Protein AF-A0AAV4AKJ4-F1 (afdb_monomer_lite)

Secondary structure (DSSP, 8-state):
-PPP-TTEEEEEEEEEPP-SSSSS-EEEEEEEESS-TT---EEEEES-------SSSS------TTTTT--S----GGG---GGGGTT--------SHHHHHHHHHHTTTS--

Sequence (113 aa):
MVYPQFQRQAVLVKPLPKLSGKFGVRWEVTTQDALDLQDPGRTETFDAVIVANGKFSVPSIPTLPGMDTFQGQVMHSHDYRHPEKFSNQVLVLLGANMSGQDIAIGLSAVAKK

Organism: NCBI:txid259542

Radius of gyration: 22.33 Å; chains: 1; bounding box: 42×27×60 Å

Structure (mmCIF, N/CA/C/O backbone):
data_AF-A0AAV4AKJ4-F1
#
_entry.id   AF-A0AAV4AKJ4-F1
#
loop_
_atom_site.group_PDB
_atom_site.id
_atom_site.type_symbol
_atom_site.label_atom_id
_atom_site.label_alt_id
_atom_site.label_comp_id
_atom_site.label_asym_id
_atom_site.label_entity_id
_atom_site.label_seq_id
_atom_site.pdbx_PDB_ins_code
_atom_site.Cartn_x
_atom_site.Cartn_y
_atom_site.Cartn_z
_atom_site.occupancy
_atom_site.B_iso_or_equiv
_atom_site.auth_seq_id
_atom_site.auth_comp_id
_atom_site.auth_asym_id
_atom_site.auth_atom_id
_atom_site.pdbx_PDB_model_num
ATOM 1 N N . MET A 1 1 ? 0.582 -9.290 -31.172 1.00 45.22 1 MET A N 1
ATOM 2 C CA . MET A 1 1 ? -0.116 -10.003 -30.082 1.00 45.22 1 MET A CA 1
ATOM 3 C C . MET A 1 1 ? 0.716 -9.786 -28.826 1.00 45.22 1 MET A C 1
ATOM 5 O O . MET A 1 1 ? 1.826 -10.295 -28.775 1.00 45.22 1 MET A O 1
ATOM 9 N N . VAL A 1 2 ? 0.265 -8.940 -27.898 1.00 68.81 2 VAL A N 1
ATOM 10 C CA . VAL A 1 2 ? 0.966 -8.688 -26.626 1.00 68.81 2 VAL A CA 1
ATOM 11 C C . VAL A 1 2 ? 0.238 -9.495 -25.560 1.00 68.81 2 VAL A C 1
ATOM 13 O O . VAL A 1 2 ? -0.959 -9.301 -25.373 1.00 68.81 2 VAL A O 1
ATOM 16 N N . TYR A 1 3 ? 0.934 -10.430 -24.918 1.00 83.25 3 TYR A N 1
ATOM 17 C CA . TYR A 1 3 ? 0.371 -11.247 -23.845 1.00 83.25 3 TYR A CA 1
ATOM 18 C C . TYR A 1 3 ? 0.776 -10.682 -22.481 1.00 83.25 3 TYR A C 1
ATOM 20 O O . TYR A 1 3 ? 1.921 -10.244 -22.336 1.00 83.25 3 TYR A O 1
ATOM 28 N N . PRO A 1 4 ? -0.116 -10.711 -21.473 1.00 90.00 4 PRO A N 1
ATOM 29 C CA . PRO A 1 4 ? 0.253 -10.354 -20.111 1.00 90.00 4 PRO A CA 1
ATOM 30 C C . PRO A 1 4 ? 1.386 -11.261 -19.619 1.00 90.00 4 PRO A C 1
ATOM 32 O O . PRO A 1 4 ? 1.347 -12.480 -19.783 1.00 90.00 4 PRO A O 1
ATOM 35 N N . GLN A 1 5 ? 2.403 -10.648 -19.022 1.00 91.62 5 GLN A N 1
ATOM 36 C CA . GLN A 1 5 ? 3.515 -11.338 -18.377 1.00 91.62 5 GLN A CA 1
ATOM 37 C C . GLN A 1 5 ? 3.262 -11.298 -16.867 1.00 91.62 5 GLN A C 1
ATOM 39 O O . GLN A 1 5 ? 3.526 -10.286 -16.221 1.00 91.62 5 GLN A O 1
ATOM 44 N N . PHE A 1 6 ? 2.682 -12.364 -16.316 1.00 93.69 6 PHE A N 1
ATOM 45 C CA . PHE A 1 6 ? 2.461 -12.472 -14.871 1.00 93.69 6 PHE A CA 1
ATOM 46 C C . PHE A 1 6 ? 3.781 -12.670 -14.120 1.00 93.69 6 PHE A C 1
ATOM 48 O O . PHE A 1 6 ? 4.774 -13.078 -14.717 1.00 93.69 6 PHE A O 1
ATOM 55 N N . GLN A 1 7 ? 3.776 -12.369 -12.815 1.00 93.44 7 GLN A N 1
ATOM 56 C CA . GLN A 1 7 ? 4.957 -12.456 -11.939 1.00 93.44 7 GLN A CA 1
ATOM 57 C C . GLN A 1 7 ? 6.147 -11.624 -12.441 1.00 93.44 7 GLN A C 1
ATOM 59 O O . GLN A 1 7 ? 7.296 -11.907 -12.136 1.00 93.44 7 GLN A O 1
ATOM 64 N N . ARG A 1 8 ? 5.871 -10.566 -13.209 1.00 94.00 8 ARG A N 1
ATOM 65 C CA . ARG A 1 8 ? 6.872 -9.604 -13.662 1.00 94.00 8 ARG A CA 1
ATOM 66 C C . ARG A 1 8 ? 6.538 -8.228 -13.125 1.00 94.00 8 ARG A C 1
ATOM 68 O O . ARG A 1 8 ? 5.426 -7.736 -13.308 1.00 94.00 8 ARG A O 1
ATOM 75 N N . GLN A 1 9 ? 7.520 -7.596 -12.506 1.00 95.06 9 GLN A N 1
ATOM 76 C CA . GLN A 1 9 ? 7.429 -6.229 -12.025 1.00 95.06 9 GLN A CA 1
ATOM 77 C C . GLN A 1 9 ? 8.270 -5.322 -12.920 1.00 95.06 9 GLN A C 1
ATOM 79 O O . GLN A 1 9 ? 9.439 -5.602 -13.168 1.00 95.06 9 GLN A O 1
ATOM 84 N N . ALA A 1 10 ? 7.686 -4.221 -13.396 1.00 96.12 10 ALA A N 1
ATOM 85 C CA . ALA A 1 10 ? 8.462 -3.137 -13.990 1.00 96.12 10 ALA A CA 1
ATOM 86 C C . ALA A 1 10 ? 9.159 -2.359 -12.866 1.00 96.12 10 ALA A C 1
ATOM 88 O O . ALA A 1 10 ? 8.490 -1.784 -12.007 1.00 96.12 10 ALA A O 1
ATOM 89 N N . VAL A 1 11 ? 10.491 -2.371 -12.865 1.00 95.44 11 VAL A N 1
ATOM 90 C CA . VAL A 1 11 ? 11.321 -1.781 -11.799 1.00 95.44 11 VAL A CA 1
ATOM 91 C C . VAL A 1 11 ? 11.955 -0.459 -12.212 1.00 95.44 11 VAL A C 1
ATOM 93 O O . VAL A 1 11 ? 12.232 0.384 -11.364 1.00 95.44 11 VAL A O 1
ATOM 96 N N . LEU A 1 12 ? 12.134 -0.240 -13.517 1.00 96.31 12 LEU A N 1
ATOM 97 C CA . LEU A 1 12 ? 12.628 1.019 -14.060 1.00 96.31 12 LEU A CA 1
ATOM 98 C C . LEU A 1 12 ? 11.976 1.302 -15.410 1.00 96.31 12 LEU A C 1
ATOM 100 O O . LEU A 1 12 ? 11.887 0.425 -16.267 1.00 96.31 12 LEU A O 1
ATOM 104 N N . VAL A 1 13 ? 11.551 2.547 -15.602 1.00 96.62 13 VAL A N 1
ATOM 105 C CA . VAL A 1 13 ? 11.068 3.067 -16.882 1.00 96.62 13 VAL A CA 1
ATOM 106 C C . VAL A 1 13 ? 11.791 4.381 -17.129 1.00 96.62 13 VAL A C 1
ATOM 108 O O . VAL A 1 13 ? 11.626 5.325 -16.355 1.00 96.62 13 VAL A O 1
ATOM 111 N N . LYS A 1 14 ? 12.606 4.456 -18.183 1.00 95.31 14 LYS A N 1
ATOM 112 C CA . LYS A 1 14 ? 13.373 5.665 -18.513 1.00 95.31 14 LYS A CA 1
ATOM 113 C C . LYS A 1 14 ? 13.230 6.037 -19.993 1.00 95.31 14 LYS A C 1
ATOM 115 O O . LYS A 1 14 ? 13.205 5.146 -20.846 1.00 95.31 14 LYS A O 1
ATOM 120 N N . PRO A 1 15 ? 13.132 7.333 -20.329 1.00 93.31 15 PRO A N 1
ATOM 121 C CA . PRO A 1 15 ? 13.112 7.762 -21.718 1.00 93.31 15 PRO A CA 1
ATOM 122 C C . PRO A 1 15 ? 14.504 7.592 -22.338 1.00 93.31 15 PRO A C 1
ATOM 124 O O . PRO A 1 15 ? 15.522 7.899 -21.718 1.00 93.31 15 PRO A O 1
ATOM 127 N N . LEU A 1 16 ? 14.547 7.135 -23.585 1.00 87.94 16 LEU A N 1
ATOM 128 C CA . LEU A 1 16 ? 15.750 7.104 -24.404 1.00 87.94 16 LEU A CA 1
ATOM 129 C C . LEU A 1 16 ? 15.832 8.384 -25.256 1.00 87.94 16 LEU A C 1
ATOM 131 O O . LEU A 1 16 ? 14.834 8.759 -25.887 1.00 87.94 16 LEU A O 1
ATOM 135 N N . PRO A 1 17 ? 17.005 9.048 -25.318 1.00 74.62 17 PRO A N 1
ATOM 136 C CA . PRO A 1 17 ? 17.223 10.184 -26.207 1.00 74.62 17 PRO A CA 1
ATOM 137 C C . PRO A 1 17 ? 17.022 9.797 -27.679 1.00 74.62 17 PRO A C 1
ATOM 139 O O . PRO A 1 17 ? 17.251 8.653 -28.077 1.00 74.62 17 PRO A O 1
ATOM 142 N N . LYS A 1 18 ? 16.600 10.763 -28.502 1.00 68.31 18 LYS A N 1
ATOM 143 C CA . LYS A 1 18 ? 16.271 10.563 -29.922 1.00 68.31 18 LYS A CA 1
ATOM 144 C C . LYS A 1 18 ? 17.391 9.872 -30.712 1.00 68.31 18 LYS A C 1
ATOM 146 O O . LYS A 1 18 ? 18.507 10.372 -30.787 1.00 68.31 18 LYS A O 1
ATOM 151 N N . LEU A 1 19 ? 17.008 8.832 -31.447 1.00 60.44 19 LEU A N 1
ATOM 152 C CA . LEU A 1 19 ? 17.609 8.471 -32.731 1.00 60.44 19 LEU A CA 1
ATOM 153 C C . LEU A 1 19 ? 16.531 8.750 -33.786 1.00 60.44 19 LEU A C 1
ATOM 155 O O . LEU A 1 19 ? 15.362 8.452 -33.553 1.00 60.44 19 LEU A O 1
ATOM 159 N N . SER A 1 20 ? 16.899 9.413 -34.880 1.00 58.91 20 SER A N 1
ATOM 160 C CA . SER A 1 20 ? 16.013 9.904 -35.948 1.00 58.91 20 SER A CA 1
ATOM 161 C C . SER A 1 20 ? 14.833 8.962 -36.260 1.00 58.91 20 SER A C 1
ATOM 163 O O . SER A 1 20 ? 15.038 7.876 -36.799 1.00 58.91 20 SER A O 1
ATOM 165 N N . GLY A 1 21 ? 13.600 9.375 -35.935 1.00 56.91 21 GLY A N 1
ATOM 166 C CA . GLY A 1 21 ? 12.384 8.575 -36.116 1.00 56.91 21 GLY A CA 1
ATOM 167 C C . GLY A 1 21 ? 11.096 9.372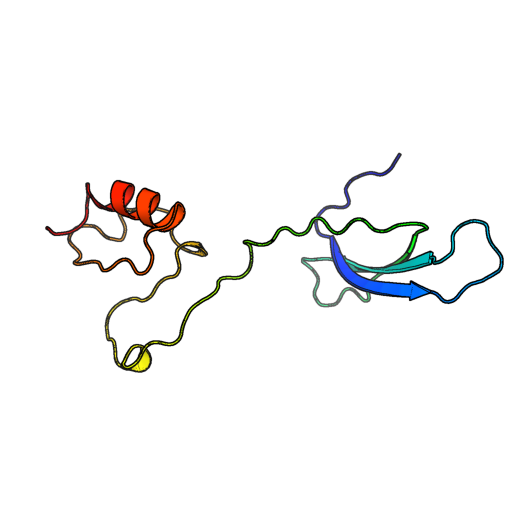 -35.857 1.00 56.91 21 GLY A C 1
ATOM 168 O O . GLY A 1 21 ? 11.127 10.451 -35.269 1.00 56.91 21 GLY A O 1
ATOM 169 N N . LYS A 1 22 ? 9.957 8.847 -36.334 1.00 63.19 22 LYS A N 1
ATOM 170 C CA . LYS A 1 22 ? 8.643 9.528 -36.413 1.00 63.19 22 LYS A CA 1
ATOM 171 C C . LYS A 1 22 ? 7.987 9.822 -35.049 1.00 63.19 22 LYS A C 1
ATOM 173 O O . LYS A 1 22 ? 7.135 10.701 -34.970 1.00 63.19 22 LYS A O 1
ATOM 178 N N . PHE A 1 23 ? 8.392 9.120 -33.989 1.00 61.00 23 PHE A N 1
ATOM 179 C CA . PHE A 1 23 ? 7.930 9.321 -32.611 1.00 61.00 23 PHE A CA 1
ATOM 180 C C . PHE A 1 23 ? 9.055 9.937 -31.768 1.00 61.00 23 PHE A C 1
ATOM 182 O O . PHE A 1 23 ? 10.209 9.526 -31.858 1.00 61.00 23 PHE A O 1
ATOM 189 N N . GLY A 1 24 ? 8.734 10.975 -30.992 1.00 69.06 24 GLY A N 1
ATOM 190 C CA . GLY A 1 24 ? 9.731 11.878 -30.404 1.00 69.06 24 GLY A CA 1
ATOM 191 C C . GLY A 1 24 ? 10.585 11.307 -29.264 1.00 69.06 24 GLY A C 1
ATOM 192 O O . GLY A 1 24 ? 11.608 11.917 -28.958 1.00 69.06 24 GLY A O 1
ATOM 193 N N . VAL A 1 25 ? 10.184 10.185 -28.655 1.00 82.69 25 VAL A N 1
ATOM 194 C CA . VAL A 1 25 ? 10.832 9.528 -27.503 1.00 82.69 25 VAL A CA 1
ATOM 195 C C . VAL A 1 25 ? 10.553 8.022 -27.576 1.00 82.69 25 VAL A C 1
ATOM 197 O O . VAL A 1 25 ? 9.422 7.637 -27.860 1.00 82.69 25 VAL A O 1
ATOM 200 N N . ARG A 1 26 ? 11.560 7.182 -27.304 1.00 90.19 26 ARG A N 1
ATOM 201 C CA . ARG A 1 26 ? 11.377 5.748 -27.001 1.00 90.19 26 ARG A CA 1
ATOM 202 C C . ARG A 1 26 ? 11.611 5.507 -25.516 1.00 90.19 26 ARG A C 1
ATOM 204 O O . ARG A 1 26 ? 12.226 6.337 -24.854 1.00 90.19 26 ARG A O 1
ATOM 211 N N . TRP A 1 27 ? 11.154 4.379 -24.999 1.00 93.50 27 TRP A N 1
ATOM 212 C CA . TRP A 1 27 ? 11.240 4.043 -23.583 1.00 93.50 27 TRP A CA 1
ATOM 213 C C . TRP A 1 27 ? 12.019 2.764 -23.384 1.00 93.50 27 TRP A C 1
ATOM 215 O O . TRP A 1 27 ? 11.779 1.783 -24.077 1.00 93.50 27 TRP A O 1
ATOM 225 N N . GLU A 1 28 ? 12.920 2.774 -22.417 1.00 96.25 28 GLU A N 1
ATOM 226 C CA . GLU A 1 28 ? 13.552 1.574 -21.906 1.00 96.25 28 GLU A CA 1
ATOM 227 C C . GLU A 1 28 ? 12.812 1.142 -20.635 1.00 96.25 28 GLU A C 1
ATOM 229 O O . GLU A 1 28 ? 12.626 1.947 -19.716 1.00 96.25 28 GLU A O 1
ATOM 234 N N . VAL A 1 29 ? 12.361 -0.112 -20.606 1.00 96.69 29 VAL A N 1
ATOM 235 C CA . VAL A 1 29 ? 11.639 -0.708 -19.479 1.00 96.69 29 VAL A CA 1
ATOM 236 C C . VAL A 1 29 ? 12.428 -1.907 -18.976 1.00 96.69 29 VAL A C 1
ATOM 238 O O . VAL A 1 29 ? 12.626 -2.878 -19.707 1.00 96.69 29 VAL A O 1
ATOM 241 N N . THR A 1 30 ? 12.847 -1.847 -17.716 1.00 97.12 30 THR A N 1
ATOM 242 C CA . THR A 1 30 ? 13.464 -2.971 -17.013 1.00 97.12 30 THR A CA 1
ATOM 243 C C . THR A 1 30 ? 12.400 -3.699 -16.205 1.00 97.12 30 THR A C 1
ATOM 245 O O . THR A 1 30 ? 11.676 -3.086 -15.415 1.00 97.12 30 THR A O 1
ATOM 248 N N . THR A 1 31 ? 12.311 -5.013 -16.393 1.00 96.62 31 THR A N 1
ATOM 249 C CA . THR A 1 31 ? 11.427 -5.893 -15.623 1.00 96.62 31 THR A CA 1
ATOM 250 C C . THR A 1 31 ? 12.224 -6.959 -14.890 1.00 96.62 31 THR A C 1
ATOM 252 O O . THR A 1 31 ? 13.193 -7.481 -15.435 1.00 96.62 31 THR A O 1
ATOM 255 N N . GLN A 1 32 ? 11.787 -7.301 -13.686 1.00 97.06 32 GLN A N 1
ATOM 256 C CA . GLN A 1 32 ? 12.316 -8.399 -12.879 1.00 97.06 32 GLN A CA 1
ATOM 257 C C . GLN A 1 32 ? 11.191 -9.377 -12.544 1.00 97.06 32 GLN A C 1
ATOM 259 O O . GLN A 1 32 ? 10.008 -9.022 -12.610 1.00 97.06 32 GLN A O 1
ATOM 264 N N . ASP A 1 33 ? 11.545 -10.622 -12.262 1.00 95.62 33 ASP A N 1
ATOM 265 C CA . ASP A 1 33 ? 10.660 -11.583 -11.625 1.00 95.62 33 ASP A CA 1
ATOM 266 C C . ASP A 1 33 ? 10.239 -11.060 -10.243 1.00 95.62 33 ASP A C 1
ATOM 268 O O . ASP A 1 33 ? 11.053 -10.580 -9.459 1.00 95.62 33 ASP A O 1
ATOM 272 N N . ALA A 1 34 ? 8.939 -11.088 -9.966 1.00 93.12 34 ALA A N 1
ATOM 273 C CA . ALA A 1 34 ? 8.381 -10.570 -8.721 1.00 93.12 34 ALA A CA 1
ATOM 274 C C . ALA A 1 34 ? 8.601 -11.518 -7.527 1.00 93.12 34 ALA A C 1
ATOM 276 O O . ALA A 1 34 ? 8.387 -11.117 -6.384 1.00 93.12 34 ALA A O 1
ATOM 277 N N . LEU A 1 35 ? 8.966 -12.776 -7.785 1.00 94.44 35 LEU A N 1
ATOM 278 C CA . LEU A 1 35 ? 9.183 -13.814 -6.782 1.00 94.44 35 LEU A CA 1
ATOM 279 C C . LEU A 1 35 ? 10.669 -14.136 -6.583 1.00 94.44 35 LEU A C 1
ATOM 281 O O . LEU A 1 35 ? 11.028 -14.663 -5.530 1.00 94.44 35 LEU A O 1
ATOM 285 N N . ASP A 1 36 ? 11.527 -13.800 -7.549 1.00 94.75 36 ASP A N 1
ATOM 286 C CA . ASP A 1 36 ? 12.977 -13.977 -7.458 1.00 94.75 36 ASP A CA 1
ATOM 287 C C . ASP A 1 36 ? 13.709 -12.638 -7.293 1.00 94.75 36 ASP A C 1
ATOM 289 O O . ASP A 1 36 ? 13.975 -11.911 -8.248 1.00 94.75 36 ASP A O 1
ATOM 293 N N . LEU A 1 37 ? 14.100 -12.344 -6.050 1.00 86.75 37 LEU A N 1
ATOM 294 C CA . LEU A 1 37 ? 14.866 -11.142 -5.702 1.00 86.75 37 LEU A CA 1
ATOM 295 C C . LEU A 1 37 ? 16.286 -11.124 -6.293 1.00 86.75 37 LEU A C 1
ATOM 297 O O . LEU A 1 37 ? 16.949 -10.088 -6.228 1.00 86.75 37 LEU A O 1
ATOM 301 N N . GLN A 1 38 ? 16.775 -12.251 -6.818 1.00 93.19 38 GLN A N 1
ATOM 302 C CA . GLN A 1 38 ? 18.081 -12.355 -7.465 1.00 93.19 38 GLN A CA 1
ATOM 303 C C . GLN A 1 38 ? 17.997 -12.258 -8.996 1.00 93.19 38 GLN A C 1
ATOM 305 O O . GLN A 1 38 ? 19.049 -12.282 -9.638 1.00 93.19 38 GLN A O 1
ATOM 310 N N . ASP A 1 39 ? 16.802 -12.110 -9.589 1.00 93.81 39 ASP A N 1
ATOM 311 C CA . ASP A 1 39 ? 16.661 -11.941 -11.039 1.00 93.81 39 ASP A CA 1
ATOM 312 C C . ASP A 1 39 ? 17.439 -10.687 -11.492 1.00 93.81 39 ASP A C 1
ATOM 314 O O . ASP A 1 39 ? 17.095 -9.562 -11.097 1.00 93.81 39 ASP A O 1
ATOM 318 N N . PRO A 1 40 ? 18.470 -10.827 -12.352 1.00 91.75 40 PRO A N 1
ATOM 319 C CA . PRO A 1 40 ? 19.194 -9.676 -12.892 1.00 91.75 40 PRO A CA 1
ATOM 320 C C . PRO A 1 40 ? 18.288 -8.746 -13.714 1.00 91.75 40 PRO A C 1
ATOM 322 O O . PRO A 1 40 ? 18.644 -7.592 -13.957 1.00 91.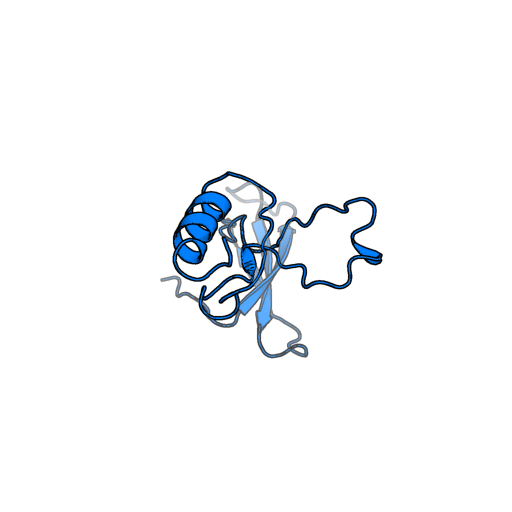75 40 PRO A O 1
ATOM 325 N N . GLY A 1 41 ? 17.104 -9.220 -14.107 1.00 94.62 41 GLY A N 1
ATOM 326 C CA . GLY A 1 41 ? 16.115 -8.477 -14.860 1.00 94.62 41 GLY A CA 1
ATOM 327 C C . GLY A 1 41 ? 16.408 -8.463 -16.356 1.00 94.62 41 GLY A C 1
ATOM 328 O O . GLY A 1 41 ? 17.491 -8.797 -16.834 1.00 94.62 41 GLY A O 1
ATOM 329 N N . ARG A 1 42 ? 15.400 -8.058 -17.123 1.00 95.25 42 ARG A N 1
ATOM 330 C CA . ARG A 1 42 ? 15.483 -7.864 -18.573 1.00 95.25 42 ARG A CA 1
ATOM 331 C C . ARG A 1 42 ? 15.077 -6.452 -18.936 1.00 95.25 42 ARG A C 1
ATOM 333 O O . ARG A 1 42 ? 14.143 -5.905 -18.350 1.00 95.25 42 ARG A O 1
ATOM 340 N N . THR A 1 43 ? 15.744 -5.905 -19.939 1.00 96.38 43 THR A N 1
ATOM 341 C CA . THR A 1 43 ? 15.520 -4.544 -20.409 1.00 96.38 43 THR A CA 1
ATOM 342 C C . THR A 1 43 ? 15.099 -4.563 -21.869 1.00 96.38 43 THR A C 1
ATOM 344 O O . THR A 1 43 ? 15.806 -5.101 -22.720 1.00 96.38 43 THR A O 1
ATOM 347 N N . GLU A 1 44 ? 13.946 -3.968 -22.157 1.00 94.75 44 GLU A N 1
ATOM 348 C CA . GLU A 1 44 ? 13.339 -3.934 -23.488 1.00 94.75 44 GLU A CA 1
ATOM 349 C C . GLU A 1 44 ? 12.987 -2.492 -23.880 1.00 94.75 44 GLU A C 1
ATOM 351 O O . GLU A 1 44 ? 12.774 -1.630 -23.025 1.00 94.75 44 GLU A O 1
ATOM 356 N N . THR A 1 45 ? 12.952 -2.211 -25.187 1.00 93.88 45 THR A N 1
ATOM 357 C CA . THR A 1 45 ? 12.608 -0.882 -25.716 1.00 93.88 45 THR A CA 1
ATOM 358 C C . THR A 1 45 ? 11.194 -0.869 -26.287 1.00 93.88 45 THR A C 1
ATOM 360 O O . THR A 1 45 ? 10.835 -1.750 -27.065 1.00 93.88 45 THR A O 1
ATOM 363 N N . PHE A 1 46 ? 10.428 0.174 -25.970 1.00 91.69 46 PHE A N 1
ATOM 364 C CA . PHE A 1 46 ? 9.056 0.375 -26.430 1.00 91.69 46 PHE A CA 1
ATOM 365 C C . PHE A 1 46 ? 8.866 1.769 -27.033 1.00 91.69 46 PHE A C 1
ATOM 367 O O . PHE A 1 46 ? 9.471 2.746 -26.586 1.00 91.69 46 PHE A O 1
ATOM 374 N N . ASP A 1 47 ? 7.983 1.880 -28.024 1.00 90.44 47 ASP A N 1
ATOM 375 C CA . ASP A 1 47 ? 7.622 3.173 -28.624 1.00 90.44 47 ASP A CA 1
ATOM 376 C C . ASP A 1 47 ? 6.714 4.007 -27.705 1.00 90.44 47 ASP A C 1
ATOM 378 O O . ASP A 1 47 ? 6.715 5.235 -27.763 1.00 90.44 47 ASP A O 1
ATOM 382 N N . ALA A 1 48 ? 5.954 3.348 -26.827 1.00 90.12 48 ALA A N 1
ATOM 383 C CA . ALA A 1 48 ? 5.070 3.980 -25.855 1.00 90.12 48 ALA A CA 1
ATOM 384 C C . ALA A 1 48 ? 4.962 3.135 -24.578 1.00 90.12 48 ALA A C 1
ATOM 386 O O . ALA A 1 48 ? 5.081 1.911 -24.625 1.00 90.12 48 ALA A O 1
ATOM 387 N N . VAL A 1 49 ? 4.688 3.793 -23.448 1.00 92.88 49 VAL A N 1
ATOM 388 C CA . VAL A 1 49 ? 4.426 3.155 -22.149 1.00 92.88 49 VAL A CA 1
ATOM 389 C C . VAL A 1 49 ? 3.111 3.688 -21.589 1.00 92.88 49 VAL A C 1
ATOM 391 O O . VAL A 1 49 ? 2.881 4.896 -21.582 1.00 92.88 49 VAL A O 1
ATOM 394 N N . ILE A 1 50 ? 2.259 2.787 -21.097 1.00 94.12 50 ILE A N 1
ATOM 395 C CA . ILE A 1 50 ? 1.031 3.120 -20.365 1.00 94.12 50 ILE A CA 1
ATOM 396 C C . ILE A 1 50 ? 1.226 2.683 -18.914 1.00 94.12 50 ILE A C 1
ATOM 398 O O . ILE A 1 50 ? 1.429 1.501 -18.643 1.00 94.12 50 ILE A O 1
ATOM 402 N N . VAL A 1 51 ? 1.157 3.630 -17.977 1.00 94.81 51 VAL A N 1
ATOM 403 C CA . VAL A 1 51 ? 1.265 3.343 -16.540 1.00 94.81 51 VAL A CA 1
ATOM 404 C C . VAL A 1 51 ? -0.132 3.100 -15.973 1.00 94.81 51 VAL A C 1
ATOM 406 O O . VAL A 1 51 ? -0.946 4.016 -15.899 1.00 94.81 51 VAL A O 1
ATOM 409 N N . ALA A 1 52 ? -0.403 1.853 -15.582 1.00 95.12 52 ALA A N 1
ATOM 410 C CA . ALA A 1 52 ? -1.702 1.401 -15.077 1.00 95.12 52 ALA A CA 1
ATOM 411 C C . ALA A 1 52 ? -1.593 0.699 -13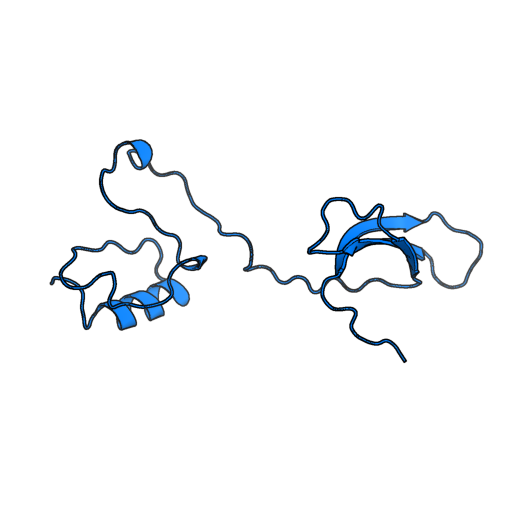.705 1.00 95.12 52 ALA A C 1
ATOM 413 O O . ALA A 1 52 ? -2.309 -0.257 -13.428 1.00 95.12 52 ALA A O 1
ATOM 414 N N . ASN A 1 53 ? -0.685 1.154 -12.837 1.00 93.50 53 ASN A N 1
ATOM 415 C CA . ASN A 1 53 ? -0.403 0.547 -11.526 1.00 93.50 53 ASN A CA 1
ATOM 416 C C . ASN A 1 53 ? -1.435 0.880 -10.425 1.00 93.50 53 ASN A C 1
ATOM 418 O O . ASN A 1 53 ? -1.353 0.338 -9.324 1.00 93.50 53 ASN A O 1
ATOM 422 N N . GLY A 1 54 ? -2.405 1.752 -10.710 1.00 94.31 54 GLY A N 1
ATOM 423 C CA . GLY A 1 54 ? -3.403 2.194 -9.735 1.00 94.31 54 GLY A CA 1
ATOM 424 C C . GLY A 1 54 ? -2.832 3.126 -8.656 1.00 94.31 54 GLY A C 1
ATOM 425 O O . GLY A 1 54 ? -1.643 3.425 -8.628 1.00 94.31 54 GLY A O 1
ATOM 426 N N . LYS A 1 55 ? -3.709 3.623 -7.771 1.00 92.19 55 LYS A N 1
ATOM 427 C CA . LYS A 1 55 ? -3.362 4.641 -6.753 1.00 92.19 55 LYS A CA 1
ATOM 428 C C . LYS A 1 55 ? -3.639 4.248 -5.296 1.00 92.19 55 LYS A C 1
ATOM 430 O O . LYS A 1 55 ? -3.376 5.039 -4.402 1.00 92.19 55 LYS A O 1
ATOM 435 N N . PHE A 1 56 ? -4.214 3.069 -5.053 1.00 92.44 56 PHE A N 1
ATOM 436 C CA . PHE A 1 56 ? -4.746 2.667 -3.739 1.00 92.44 56 PHE A CA 1
ATOM 437 C C . PHE A 1 56 ? -3.993 1.491 -3.093 1.00 92.44 56 PHE A C 1
ATOM 439 O O . PHE A 1 56 ? -4.482 0.881 -2.144 1.00 92.44 56 PHE A O 1
ATOM 446 N N . SER A 1 57 ? -2.821 1.140 -3.623 1.00 92.12 57 SER A N 1
ATOM 447 C CA . SER A 1 57 ? -2.022 0.003 -3.156 1.00 92.12 57 SER A CA 1
ATOM 448 C C . SER A 1 57 ? -1.149 0.324 -1.944 1.00 92.12 57 SER A C 1
ATOM 450 O O . SER A 1 57 ? -0.906 -0.568 -1.141 1.00 92.12 57 SER A O 1
ATOM 452 N N . VAL A 1 58 ? -0.696 1.571 -1.787 1.00 93.69 58 VAL A N 1
ATOM 453 C CA . VAL A 1 58 ? 0.145 1.993 -0.656 1.00 93.69 58 VAL A CA 1
ATOM 454 C C . VAL A 1 58 ? -0.719 2.732 0.374 1.00 93.69 58 VAL A C 1
ATOM 456 O O . VAL A 1 58 ? -1.310 3.760 0.030 1.00 93.69 58 VAL A O 1
ATOM 459 N N . PRO A 1 59 ? -0.821 2.236 1.622 1.00 95.19 59 PRO A N 1
ATOM 460 C CA . PRO A 1 59 ? -1.538 2.919 2.697 1.00 95.19 59 PRO A CA 1
ATOM 461 C C . PRO A 1 59 ? -0.967 4.309 2.997 1.00 95.19 59 PRO A C 1
ATOM 463 O O . PRO A 1 59 ? 0.246 4.483 3.085 1.00 95.19 59 PRO A O 1
ATOM 466 N N . SER A 1 60 ? -1.844 5.286 3.232 1.00 93.00 60 SER A N 1
ATOM 467 C CA . SER A 1 60 ? -1.464 6.612 3.731 1.00 93.00 60 SER A CA 1
ATOM 468 C C . SER A 1 60 ? -1.850 6.714 5.202 1.00 93.00 60 SER A C 1
ATOM 470 O O . SER A 1 60 ? -2.996 7.030 5.522 1.00 93.00 60 SER A O 1
ATOM 472 N N . ILE A 1 61 ? -0.903 6.436 6.098 1.00 93.50 61 ILE A N 1
ATOM 473 C CA . ILE A 1 61 ? -1.135 6.420 7.547 1.00 93.50 61 ILE A CA 1
ATOM 474 C C . ILE A 1 61 ? -0.643 7.746 8.147 1.00 93.50 61 ILE A C 1
ATOM 476 O O . ILE A 1 61 ? 0.558 8.015 8.093 1.00 93.50 61 ILE A O 1
ATOM 480 N N . PRO A 1 62 ? -1.529 8.596 8.697 1.00 91.44 62 PRO A N 1
ATOM 481 C CA . PRO A 1 62 ? -1.109 9.828 9.352 1.00 91.44 62 PRO A CA 1
ATOM 482 C C . PRO A 1 62 ? -0.469 9.536 10.713 1.00 91.44 62 PRO A C 1
ATOM 484 O O . PRO A 1 62 ? -0.924 8.659 11.446 1.00 91.44 62 PRO A O 1
ATOM 487 N N . THR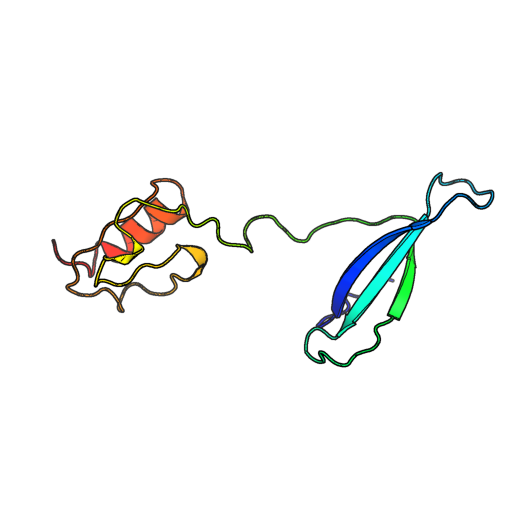 A 1 63 ? 0.535 10.326 11.090 1.00 91.19 63 THR A N 1
ATOM 488 C CA . THR A 1 63 ? 1.066 10.319 12.459 1.00 91.19 63 THR A CA 1
ATOM 489 C C . THR A 1 63 ? 0.164 11.157 13.357 1.00 91.19 63 THR A C 1
ATOM 491 O O . THR A 1 63 ? -0.044 12.343 13.093 1.00 91.19 63 THR A O 1
ATOM 494 N N . LEU A 1 64 ? -0.359 10.554 14.424 1.00 92.00 64 LEU A N 1
ATOM 495 C CA . LEU A 1 64 ? -1.187 11.236 15.419 1.00 92.00 64 LEU A CA 1
ATOM 496 C C . LEU A 1 64 ? -0.445 11.362 16.759 1.00 92.00 64 LEU A C 1
ATOM 498 O O . LEU A 1 64 ? 0.263 10.429 17.146 1.00 92.00 64 LEU A O 1
ATOM 502 N N . PRO A 1 65 ? -0.621 12.469 17.504 1.00 95.00 65 PRO A N 1
ATOM 503 C CA . PRO A 1 65 ? -0.084 12.588 18.857 1.00 95.00 65 PRO A CA 1
ATOM 504 C C . PRO A 1 65 ? -0.564 11.444 19.763 1.00 95.00 65 PRO A C 1
ATOM 506 O O . PRO A 1 65 ? -1.761 11.173 19.836 1.00 95.00 65 PRO A O 1
ATOM 509 N N . GLY A 1 66 ? 0.370 10.781 20.451 1.00 93.25 66 GLY A N 1
ATOM 510 C CA . GLY A 1 66 ? 0.082 9.673 21.368 1.00 93.25 66 GLY A CA 1
ATOM 511 C C . GLY A 1 66 ? -0.157 8.313 20.701 1.00 93.25 66 GLY A C 1
ATOM 512 O O . GLY A 1 66 ? -0.394 7.335 21.405 1.00 93.25 66 GLY A O 1
ATOM 513 N N . MET A 1 67 ? -0.075 8.213 19.369 1.00 92.50 67 MET A N 1
ATOM 514 C CA . MET A 1 67 ? -0.252 6.946 18.644 1.00 92.50 67 MET A CA 1
ATOM 515 C C . MET A 1 67 ? 0.802 5.890 19.013 1.00 92.50 67 MET A C 1
ATOM 517 O O . MET A 1 67 ? 0.504 4.703 19.028 1.00 92.50 67 MET A O 1
ATOM 521 N N . ASP A 1 68 ? 2.015 6.325 19.335 1.00 92.69 68 ASP A N 1
ATOM 522 C CA . ASP A 1 68 ? 3.147 5.508 19.782 1.00 92.69 68 ASP A CA 1
ATOM 523 C C . ASP A 1 68 ? 2.967 4.927 21.193 1.00 92.69 68 ASP A C 1
ATOM 525 O O . ASP A 1 68 ? 3.504 3.867 21.504 1.00 92.69 68 ASP A O 1
ATOM 529 N N . THR A 1 69 ? 2.196 5.606 22.044 1.00 95.94 69 THR A N 1
ATOM 530 C CA . THR A 1 69 ? 1.909 5.166 23.421 1.00 95.94 69 THR A CA 1
ATOM 531 C C . THR A 1 69 ? 0.593 4.400 23.549 1.00 95.94 69 THR A C 1
ATOM 533 O O . THR A 1 69 ? 0.332 3.783 24.589 1.00 95.94 69 THR A O 1
ATOM 536 N N . PHE A 1 70 ? -0.233 4.399 22.499 1.00 95.06 70 PHE A N 1
ATOM 537 C CA . PHE A 1 70 ? -1.488 3.662 22.460 1.00 95.06 70 PHE A CA 1
ATOM 538 C C . PHE A 1 70 ? -1.238 2.151 22.557 1.00 95.06 70 PHE A C 1
ATOM 540 O O . PHE A 1 70 ? -0.538 1.563 21.741 1.00 95.06 70 PHE A O 1
ATOM 547 N N . GLN A 1 71 ? -1.835 1.517 23.567 1.00 95.44 71 GLN A N 1
ATOM 548 C CA . GLN A 1 71 ? -1.642 0.087 23.855 1.00 95.44 71 GLN A CA 1
ATOM 549 C C . GLN A 1 71 ? -2.569 -0.831 23.040 1.00 95.44 71 GLN A C 1
ATOM 551 O O . GLN A 1 71 ? -2.442 -2.052 23.098 1.00 95.44 71 GLN A O 1
ATOM 556 N N . GLY A 1 72 ? -3.546 -0.261 22.331 1.00 93.19 72 GLY A N 1
ATOM 557 C CA . GLY A 1 72 ? -4.459 -1.016 21.480 1.00 93.19 72 GLY A CA 1
ATOM 558 C C . GLY A 1 72 ? -3.895 -1.258 20.080 1.00 93.19 72 GLY A C 1
ATOM 559 O O . GLY A 1 72 ? -2.849 -0.741 19.696 1.00 93.19 72 GLY A O 1
ATOM 560 N N . GLN A 1 73 ? -4.626 -2.033 19.282 1.00 93.06 73 GLN A N 1
ATOM 561 C CA . GLN A 1 73 ? -4.263 -2.269 17.889 1.00 93.06 73 GLN A CA 1
ATOM 562 C C . GLN A 1 73 ? -4.573 -1.041 17.021 1.00 93.06 73 GLN A C 1
ATOM 564 O O . GLN A 1 73 ? -5.675 -0.498 17.073 1.00 93.06 73 GLN A O 1
ATOM 569 N N . VAL A 1 74 ? -3.623 -0.660 16.164 1.00 94.31 74 VAL A N 1
ATOM 570 C CA . VAL A 1 74 ? -3.816 0.324 15.089 1.00 94.31 74 VAL A CA 1
ATOM 571 C C . VAL A 1 74 ? -3.758 -0.402 13.744 1.00 94.31 74 VAL A C 1
ATOM 573 O O . VAL A 1 74 ? -2.869 -1.221 13.521 1.00 94.31 74 VAL A O 1
ATOM 576 N N . MET A 1 75 ? -4.714 -0.124 12.854 1.00 94.88 75 MET A N 1
ATOM 577 C CA . MET A 1 75 ? -4.842 -0.775 11.545 1.00 94.88 75 MET A CA 1
ATOM 578 C C . MET A 1 75 ? -5.353 0.221 10.496 1.00 94.88 75 MET A C 1
ATOM 580 O O . MET A 1 75 ? -6.278 0.985 10.768 1.00 94.88 75 MET A O 1
ATOM 584 N N . HIS A 1 76 ? -4.784 0.196 9.287 1.00 96.75 76 HIS A N 1
ATOM 585 C CA . HIS A 1 76 ? -5.313 0.945 8.144 1.00 96.75 76 HIS A CA 1
ATOM 586 C C . HIS A 1 76 ? -6.399 0.131 7.420 1.00 96.75 76 HIS A C 1
ATOM 588 O O . HIS A 1 76 ? -6.346 -1.097 7.381 1.00 96.75 76 HIS A O 1
ATOM 594 N N . SER A 1 77 ? -7.362 0.794 6.770 1.00 96.88 77 SER A N 1
ATOM 595 C CA . SER A 1 77 ? -8.444 0.123 6.021 1.00 96.88 77 SER A CA 1
ATOM 596 C C . SER A 1 77 ? -7.938 -0.855 4.951 1.00 96.88 77 SER A C 1
ATOM 598 O O . SER A 1 77 ? -8.591 -1.854 4.666 1.00 96.88 77 SER A O 1
ATOM 600 N N . HIS A 1 78 ? -6.745 -0.600 4.406 1.00 96.56 78 HIS A N 1
ATOM 601 C CA . HIS A 1 78 ? -6.039 -1.484 3.470 1.00 96.56 78 HIS A CA 1
ATOM 602 C C . HIS A 1 78 ? -5.827 -2.905 4.019 1.00 96.56 78 HIS A C 1
ATOM 604 O O . HIS A 1 78 ? -5.819 -3.848 3.229 1.00 96.56 78 HIS A O 1
ATOM 610 N N . ASP A 1 79 ? -5.709 -3.081 5.337 1.00 96.00 79 ASP A N 1
ATOM 611 C CA . ASP A 1 79 ? -5.452 -4.376 5.986 1.00 96.00 79 ASP A CA 1
ATOM 612 C C . ASP A 1 79 ? -6.722 -5.026 6.557 1.00 96.00 79 ASP A C 1
ATOM 614 O O . ASP A 1 79 ? -6.723 -6.213 6.893 1.00 96.00 79 ASP A O 1
ATOM 618 N N . TYR A 1 80 ? -7.830 -4.283 6.631 1.00 95.88 80 TYR A N 1
ATOM 619 C CA . TYR A 1 80 ? -9.112 -4.812 7.086 1.00 95.88 80 TYR A CA 1
ATOM 620 C C . TYR A 1 80 ? -9.641 -5.868 6.107 1.00 95.88 80 TYR A C 1
ATOM 622 O O . TYR A 1 80 ? -9.666 -5.661 4.892 1.00 95.88 80 TYR A O 1
ATOM 630 N N . ARG A 1 81 ? -10.082 -7.018 6.627 1.00 95.56 81 ARG A N 1
ATOM 631 C CA . ARG A 1 81 ? -10.630 -8.115 5.807 1.00 95.56 81 ARG A CA 1
ATOM 632 C C . ARG A 1 81 ? -11.978 -8.610 6.306 1.00 95.56 81 ARG A C 1
ATOM 634 O O . ARG A 1 81 ? -12.887 -8.759 5.498 1.00 95.56 81 ARG A O 1
ATOM 641 N N . HIS A 1 82 ? -12.104 -8.851 7.613 1.00 95.31 82 HIS A N 1
ATOM 642 C CA . HIS A 1 82 ? -13.306 -9.451 8.189 1.00 95.31 82 HIS A CA 1
ATOM 643 C C . HIS A 1 82 ? -13.644 -8.855 9.569 1.00 95.31 82 HIS A C 1
ATOM 645 O O . HIS A 1 82 ? -12.717 -8.561 10.337 1.00 95.31 82 HIS A O 1
ATOM 651 N N . PRO A 1 83 ? -14.938 -8.667 9.891 1.00 96.12 83 PRO A N 1
ATOM 652 C CA . PRO A 1 83 ? -15.377 -7.978 11.103 1.00 96.12 83 PRO A CA 1
ATOM 653 C C . PRO A 1 83 ? -15.221 -8.814 12.381 1.00 96.12 83 PRO A C 1
ATOM 655 O O . PRO A 1 83 ? -15.051 -8.249 13.457 1.00 96.12 83 PRO A O 1
ATOM 658 N N . GLU A 1 84 ? -15.239 -10.147 12.303 1.00 95.19 84 GLU A N 1
ATOM 659 C CA . GLU A 1 84 ? -15.349 -11.047 13.464 1.00 95.19 84 GLU A CA 1
ATOM 660 C C . GLU A 1 84 ? -14.173 -10.891 14.432 1.00 95.19 84 GLU A C 1
ATOM 662 O O . GLU A 1 84 ? -14.341 -11.038 15.645 1.00 95.19 84 GLU A O 1
ATOM 667 N N . LYS A 1 85 ? -12.997 -10.516 13.910 1.00 93.50 85 LYS A N 1
ATOM 668 C CA . LYS A 1 85 ? -11.798 -10.221 14.709 1.00 93.50 85 LYS A CA 1
ATOM 669 C C . LYS A 1 85 ? -12.005 -9.088 15.715 1.00 93.50 85 LYS A C 1
ATOM 671 O O . LYS A 1 8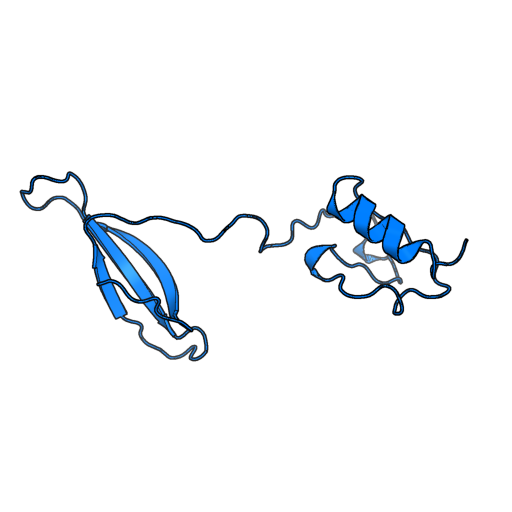5 ? -11.254 -9.013 16.678 1.00 93.50 85 LYS A O 1
ATOM 676 N N . PHE A 1 86 ? -13.008 -8.238 15.510 1.00 95.62 86 PHE A N 1
ATOM 677 C CA . PHE A 1 86 ? -13.300 -7.061 16.326 1.00 95.62 86 PHE A CA 1
ATOM 678 C C . PHE A 1 86 ? -14.539 -7.236 17.218 1.00 95.62 86 PHE A C 1
ATOM 680 O O . PHE A 1 86 ? -15.047 -6.268 17.788 1.00 95.62 86 PHE A O 1
ATOM 687 N N . SER A 1 87 ? -15.031 -8.469 17.355 1.00 96.50 87 SER A N 1
ATOM 688 C CA . SER A 1 87 ? -16.207 -8.773 18.172 1.00 96.50 87 SER A CA 1
ATOM 689 C C . SER A 1 87 ? -16.009 -8.351 19.629 1.00 96.50 87 SER A C 1
ATOM 691 O O . SER A 1 87 ? -14.981 -8.657 20.234 1.00 96.50 87 SER A O 1
ATOM 693 N N . ASN A 1 88 ? -17.006 -7.678 20.206 1.00 95.31 88 ASN A N 1
ATOM 694 C CA . ASN A 1 88 ? -17.004 -7.177 21.587 1.00 95.31 88 ASN A CA 1
ATOM 695 C C . ASN A 1 88 ? -15.865 -6.192 21.929 1.00 95.31 88 ASN A C 1
ATOM 697 O O . ASN A 1 88 ? -15.598 -5.950 23.109 1.00 95.31 88 ASN A O 1
ATOM 701 N N . GLN A 1 89 ? -15.220 -5.588 20.928 1.00 95.81 89 GLN A N 1
ATOM 702 C CA . GLN A 1 89 ? -14.203 -4.554 21.125 1.00 95.81 89 GLN A CA 1
ATOM 703 C C . GLN A 1 89 ? -14.792 -3.148 20.981 1.00 95.81 89 GLN A C 1
ATOM 705 O O . GLN A 1 89 ? -15.762 -2.943 20.251 1.00 95.81 89 GLN A O 1
ATOM 710 N N . VAL A 1 90 ? -14.189 -2.176 21.672 1.00 96.00 90 VAL A N 1
ATOM 711 C CA . VAL A 1 90 ? -14.460 -0.745 21.467 1.00 96.00 90 VAL A CA 1
ATOM 712 C C . VAL A 1 90 ? -13.534 -0.250 20.364 1.00 96.00 90 VAL A C 1
ATOM 714 O O . VAL A 1 90 ? -12.319 -0.409 20.467 1.00 96.00 90 VAL A O 1
ATOM 717 N N . LEU A 1 91 ? -14.105 0.329 19.311 1.00 96.12 91 LEU A N 1
ATOM 718 C CA . LEU A 1 91 ? -13.388 0.668 18.084 1.00 96.12 91 LEU A CA 1
ATOM 719 C C . LEU A 1 91 ? -13.534 2.156 17.772 1.00 96.12 91 LEU A C 1
ATOM 721 O O . LEU A 1 91 ? -14.591 2.745 17.994 1.00 96.12 91 LEU A O 1
ATOM 725 N N . VAL A 1 92 ? -12.485 2.744 17.202 1.00 94.94 92 VAL A N 1
ATOM 726 C CA . VAL A 1 92 ? -12.498 4.110 16.668 1.00 94.94 92 VAL A CA 1
ATOM 727 C C . VAL A 1 92 ? -12.090 4.050 15.203 1.00 94.94 92 VAL A C 1
ATOM 729 O O . VAL A 1 92 ? -11.038 3.510 14.868 1.00 94.94 92 VAL A O 1
ATOM 732 N N . LEU A 1 93 ? -12.924 4.613 14.329 1.00 95.50 93 LEU A N 1
ATOM 733 C CA . LEU A 1 93 ? -12.640 4.739 12.903 1.00 95.50 93 LEU A CA 1
ATOM 734 C C . LEU A 1 93 ? -12.158 6.154 12.596 1.00 95.50 93 LEU A C 1
ATOM 736 O O . LEU A 1 93 ? -12.881 7.128 12.808 1.00 95.50 93 LEU A O 1
ATOM 740 N N . LEU A 1 94 ? -10.941 6.260 12.068 1.00 95.06 94 LEU A N 1
ATOM 741 C CA . LEU A 1 94 ? -10.398 7.515 11.569 1.00 95.06 94 LEU A CA 1
ATOM 742 C C . LEU A 1 94 ? -10.645 7.623 10.061 1.00 95.06 94 LEU A C 1
ATOM 744 O O . LEU A 1 94 ? -10.016 6.929 9.265 1.00 95.06 94 LEU A O 1
ATOM 748 N N . GLY A 1 95 ? -11.543 8.529 9.680 1.00 94.75 95 GLY A N 1
ATOM 749 C CA . GLY A 1 95 ? -11.931 8.775 8.291 1.00 94.75 95 GLY A CA 1
ATOM 750 C C . GLY A 1 95 ? -13.335 8.260 7.971 1.00 94.75 95 GLY A C 1
ATOM 751 O O . GLY A 1 95 ? -13.700 7.140 8.309 1.00 94.75 95 GLY A O 1
ATOM 752 N N . ALA A 1 96 ? -14.120 9.095 7.287 1.00 94.88 96 ALA A N 1
ATOM 753 C CA . ALA A 1 96 ? -15.537 8.851 6.990 1.00 94.88 96 ALA A CA 1
ATOM 754 C C . ALA A 1 96 ? -15.841 8.830 5.480 1.00 94.88 96 ALA A C 1
ATOM 756 O O . ALA A 1 96 ? -16.954 9.131 5.054 1.00 94.88 96 ALA A O 1
ATOM 757 N N . ASN A 1 97 ? -14.839 8.512 4.657 1.00 94.81 97 ASN A N 1
ATOM 758 C CA . ASN A 1 97 ? -15.035 8.283 3.223 1.00 94.81 97 ASN A CA 1
ATOM 759 C C . ASN A 1 97 ? -15.473 6.823 2.966 1.00 94.81 97 ASN A C 1
ATOM 761 O O . ASN A 1 97 ? -15.633 6.068 3.922 1.00 94.81 97 ASN A O 1
ATOM 765 N N . MET A 1 98 ? -15.633 6.418 1.701 1.00 96.31 98 MET A N 1
ATOM 766 C CA . MET A 1 98 ? -16.221 5.132 1.281 1.00 96.31 98 MET A CA 1
ATOM 767 C C . MET A 1 98 ? -15.767 3.926 2.119 1.00 96.31 98 MET A C 1
ATOM 769 O O . MET A 1 98 ? -16.587 3.309 2.787 1.00 96.31 98 MET A O 1
ATOM 773 N N . SER A 1 99 ? -14.459 3.645 2.193 1.00 96.88 99 SER A N 1
ATOM 774 C CA . SER A 1 99 ? -13.960 2.510 2.986 1.00 96.88 99 SER A CA 1
ATOM 775 C C . SER A 1 99 ? -14.282 2.623 4.478 1.00 96.88 99 SER A C 1
ATOM 777 O O . SER A 1 99 ? -14.595 1.622 5.109 1.00 96.88 99 SER A O 1
ATOM 779 N N . GLY A 1 100 ? -14.212 3.824 5.057 1.00 97.19 100 GLY A N 1
ATOM 780 C CA . GLY A 1 100 ? -14.544 4.032 6.468 1.00 97.19 100 GLY A CA 1
ATOM 781 C C . GLY A 1 100 ? -16.021 3.759 6.756 1.00 97.19 100 GLY A C 1
ATOM 782 O O . GLY A 1 100 ? -16.335 3.123 7.757 1.00 97.19 100 GLY A O 1
ATOM 783 N N . GLN A 1 101 ? -16.915 4.175 5.853 1.00 97.62 101 GLN A N 1
ATOM 784 C CA . GLN A 1 101 ? -18.354 3.918 5.963 1.00 97.62 101 GLN A CA 1
ATOM 785 C C . GLN A 1 101 ? -18.673 2.425 5.834 1.00 97.62 101 GLN A C 1
ATOM 787 O O . GLN A 1 101 ? -19.353 1.875 6.698 1.00 97.62 101 GLN A O 1
ATOM 792 N N . ASP A 1 102 ? -18.125 1.754 4.820 1.00 97.25 102 ASP A N 1
ATOM 793 C CA . ASP A 1 102 ? -18.363 0.324 4.592 1.00 97.25 102 ASP A CA 1
ATOM 794 C C . ASP A 1 102 ? -17.843 -0.531 5.757 1.00 97.25 102 ASP A C 1
ATOM 796 O O . ASP A 1 102 ? -18.526 -1.444 6.229 1.00 97.25 102 ASP A O 1
ATOM 800 N N . ILE A 1 103 ? -16.654 -0.205 6.280 1.00 97.69 103 ILE A N 1
ATOM 801 C CA . ILE A 1 103 ? -16.088 -0.886 7.450 1.00 97.69 103 ILE A CA 1
ATOM 802 C C . ILE A 1 103 ? -16.944 -0.616 8.693 1.00 97.69 103 ILE A C 1
ATOM 804 O O . ILE A 1 103 ? -17.236 -1.552 9.434 1.00 97.69 103 ILE A O 1
ATOM 808 N N . ALA A 1 104 ? -17.388 0.625 8.919 1.00 96.88 104 ALA A N 1
ATOM 809 C CA . ALA A 1 104 ? -18.255 0.959 10.050 1.00 96.88 104 ALA A CA 1
ATOM 810 C C . ALA A 1 104 ? -19.567 0.159 10.019 1.00 96.88 104 ALA A C 1
ATOM 812 O O . ALA A 1 104 ? -19.988 -0.384 11.043 1.00 96.88 104 ALA A O 1
ATOM 813 N N . ILE A 1 105 ? -20.181 0.029 8.838 1.00 96.25 105 ILE A N 1
ATOM 814 C CA . ILE A 1 105 ? -21.382 -0.787 8.632 1.00 96.25 105 ILE A CA 1
ATOM 815 C C . ILE A 1 105 ? -21.085 -2.256 8.952 1.00 96.25 105 ILE A C 1
ATOM 817 O O . ILE A 1 105 ? -21.819 -2.862 9.733 1.00 96.25 105 ILE A O 1
ATOM 821 N N . GLY A 1 106 ? -19.993 -2.816 8.423 1.00 95.75 106 GLY A N 1
ATOM 822 C CA . GLY A 1 106 ? -19.601 -4.205 8.684 1.00 95.75 106 GLY A CA 1
ATOM 823 C C . GLY A 1 106 ? -19.328 -4.499 10.164 1.00 95.75 106 GLY A C 1
ATOM 824 O O . GLY A 1 106 ? -19.712 -5.550 10.672 1.00 95.75 106 GLY A O 1
ATOM 825 N N . LEU A 1 107 ? -18.718 -3.553 10.881 1.00 96.94 107 LEU A N 1
ATOM 826 C CA . LEU A 1 107 ? -18.415 -3.679 12.308 1.00 96.94 107 LEU A CA 1
ATOM 827 C C . LEU A 1 107 ? -19.642 -3.493 13.209 1.00 96.94 107 LEU A C 1
ATOM 829 O O . LEU A 1 107 ? -19.653 -4.010 14.325 1.00 96.94 107 LEU A O 1
ATOM 833 N N . SER A 1 108 ? -20.683 -2.795 12.743 1.00 95.44 108 SER A N 1
ATOM 834 C CA . SER A 1 108 ? -21.859 -2.441 13.555 1.00 95.44 108 SER A CA 1
ATOM 835 C C . SER A 1 108 ? -22.592 -3.641 14.171 1.00 95.44 108 SER A C 1
ATOM 837 O O . SER A 1 108 ? -23.240 -3.505 15.212 1.00 95.44 108 SER A O 1
ATOM 839 N N . ALA A 1 109 ? -22.474 -4.817 13.549 1.00 94.19 109 ALA A N 1
ATOM 840 C CA . ALA A 1 109 ? -23.101 -6.051 14.006 1.00 94.19 109 ALA A CA 1
ATOM 841 C C . ALA A 1 109 ? -22.317 -6.775 15.117 1.00 94.19 109 ALA A C 1
ATOM 843 O O . ALA A 1 109 ? -22.904 -7.590 15.825 1.00 94.19 109 ALA A O 1
ATOM 844 N N . VAL A 1 110 ? -21.015 -6.504 15.271 1.00 96.06 110 VAL A N 1
ATOM 845 C CA . VAL A 1 110 ? -20.116 -7.285 16.147 1.00 96.06 110 VAL A CA 1
ATOM 846 C C . VAL A 1 110 ? -19.389 -6.445 17.197 1.00 96.06 110 VAL A C 1
ATOM 848 O O . VAL A 1 110 ? -19.002 -6.971 18.243 1.00 96.06 110 VAL A O 1
ATOM 851 N N . ALA A 1 111 ? -19.183 -5.154 16.937 1.00 95.44 111 ALA A N 1
ATOM 852 C CA . ALA A 1 111 ? -18.474 -4.259 17.842 1.00 95.44 111 ALA A CA 1
ATOM 853 C C . ALA A 1 111 ? -19.272 -4.010 19.131 1.00 95.44 111 ALA A C 1
ATOM 855 O O . ALA A 1 111 ? -20.505 -4.069 19.157 1.00 95.44 111 ALA A O 1
ATOM 856 N N . LYS A 1 112 ? -18.556 -3.698 20.214 1.00 94.44 112 LYS A N 1
ATOM 857 C CA . LYS A 1 112 ? -19.174 -3.298 21.478 1.00 94.44 112 LYS A CA 1
ATOM 858 C C . LYS A 1 112 ? -19.813 -1.916 21.317 1.00 94.44 112 LYS A C 1
ATOM 860 O O . LYS A 1 112 ? -19.163 -1.000 20.816 1.00 94.44 112 LYS A O 1
ATOM 865 N N . LYS A 1 113 ? -21.071 -1.798 21.744 1.00 80.62 113 LYS A N 1
ATOM 866 C CA . LYS A 1 113 ? -21.823 -0.536 21.786 1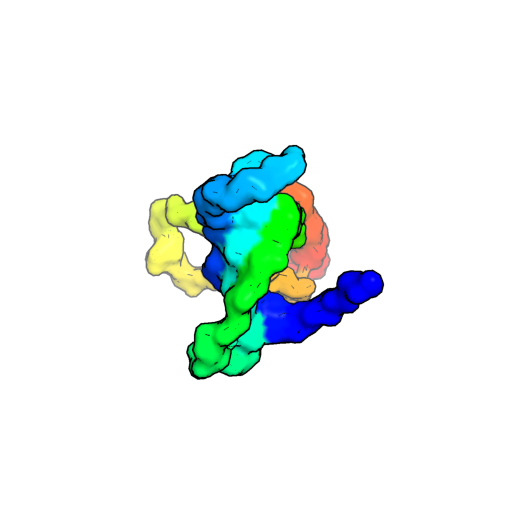.00 80.62 113 LYS A CA 1
ATOM 867 C C . LYS A 1 113 ? -21.576 0.205 23.093 1.00 80.62 113 LYS A C 1
ATOM 869 O O . LYS A 1 113 ? -21.453 -0.484 24.133 1.00 80.62 113 LYS A O 1
#

Foldseek 3Di:
DDDDDPQKDFPDKDWDCDDDDDQHIKIKTWIARNPDPPGPTDIDIGSDDDDDPDDPQDDDDDDDPCPVVDPDDDDDLNPDDAQQVQAAHDDDQDDDPDSSVVNCVRNVVGHHD

pLDDT: mean 91.36, std 9.65, range [45.22, 97.69]

InterPro domains:
  IPR020946 Flavin monooxygenase-like [PF00743] (3-113)
  IPR036188 FAD/NAD(P)-binding domain superfamily [G3DSA:3.50.50.60] (6-113)
  IPR036188 FAD/NAD(P)-binding domain superfamily [SSF51905] (25-110)
  IPR050346 Flavin-containing monooxygenases-like [PTHR23023] (26-113)